Protein AF-Q8MYU5-F1 (afdb_monomer)

Sequence (109 aa):
MDLWMKELVHHGAMQDLQQEYECCGDKGFSDYTSLNMKVPRSCFHTKDGIHALYPYGEGCMAAVKRAYLQIYRYEKWVHCGLVGYEVVGIILGITLCCQLTNKTRRYTY

Foldseek 3Di:
DVQLVVCVVPPPSCLVLCQVLVAFAQAHVVVCVVVVHDGDLSQFDDDPNDTHPDGHGGHSNVSVVVVVVVVVVVVVVVVVVVVVVVVVVVVVVVVVVVVVVVVVVVVVD

Structure (mmCIF, N/CA/C/O backbone):
data_AF-Q8MYU5-F1
#
_entry.id   AF-Q8MYU5-F1
#
loop_
_atom_site.group_PDB
_atom_site.id
_atom_site.type_symbol
_atom_site.label_atom_id
_atom_site.label_alt_id
_atom_site.label_comp_id
_atom_site.label_asym_id
_atom_site.label_entity_id
_atom_site.label_seq_id
_atom_site.pdbx_PDB_ins_code
_atom_site.Cartn_x
_atom_site.Cartn_y
_atom_site.Cartn_z
_atom_site.occupancy
_atom_site.B_iso_or_equiv
_atom_site.auth_seq_id
_atom_site.auth_comp_id
_atom_site.auth_asym_id
_atom_site.auth_atom_id
_atom_site.pdbx_PDB_model_num
ATOM 1 N N . MET A 1 1 ? 9.952 -11.110 -1.335 1.00 63.50 1 MET A N 1
ATOM 2 C CA . MET A 1 1 ? 8.635 -10.969 -1.983 1.00 63.50 1 MET A CA 1
ATOM 3 C C . MET A 1 1 ? 8.352 -12.256 -2.750 1.00 63.50 1 MET A C 1
ATOM 5 O O . MET A 1 1 ? 9.058 -12.529 -3.711 1.00 63.50 1 MET A O 1
ATOM 9 N N . ASP A 1 2 ? 7.398 -13.088 -2.323 1.00 79.00 2 ASP A N 1
ATOM 10 C CA . ASP A 1 2 ? 7.138 -14.401 -2.955 1.00 79.00 2 ASP A CA 1
ATOM 11 C C . ASP A 1 2 ? 6.747 -14.303 -4.435 1.00 79.00 2 ASP A C 1
ATOM 13 O O . ASP A 1 2 ? 7.062 -15.186 -5.231 1.00 79.00 2 ASP A O 1
ATOM 17 N N . LEU A 1 3 ? 6.106 -13.198 -4.828 1.00 84.94 3 LEU A N 1
ATOM 18 C CA . LEU A 1 3 ? 5.727 -12.947 -6.219 1.00 84.94 3 LEU A CA 1
ATOM 19 C C . LEU A 1 3 ? 6.946 -12.727 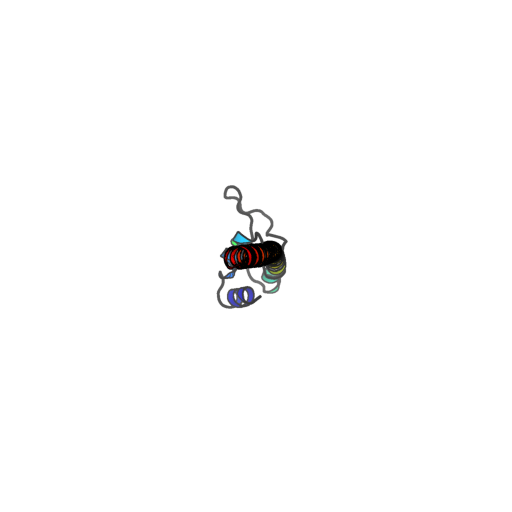-7.132 1.00 84.94 3 LEU A C 1
ATOM 21 O O . LEU A 1 3 ? 6.936 -13.171 -8.274 1.00 84.94 3 LEU A O 1
ATOM 25 N N . TRP A 1 4 ? 8.019 -12.119 -6.613 1.00 83.06 4 TRP A N 1
ATOM 26 C CA . TRP A 1 4 ? 9.283 -11.974 -7.343 1.00 83.06 4 TRP A CA 1
ATOM 27 C C . TRP A 1 4 ? 9.932 -13.336 -7.618 1.00 83.06 4 TRP A C 1
ATOM 29 O O . TRP A 1 4 ? 10.395 -13.600 -8.722 1.00 83.06 4 TRP A O 1
ATOM 39 N N . MET A 1 5 ? 9.897 -14.245 -6.638 1.00 84.69 5 MET A N 1
ATOM 40 C CA . MET A 1 5 ? 10.410 -15.607 -6.824 1.00 84.69 5 MET A CA 1
ATOM 41 C C . MET A 1 5 ? 9.594 -16.390 -7.856 1.00 84.69 5 MET A C 1
ATOM 43 O O . MET A 1 5 ? 10.159 -17.166 -8.623 1.00 84.69 5 MET A O 1
ATOM 47 N N . LYS A 1 6 ? 8.276 -16.163 -7.920 1.00 85.25 6 LYS A N 1
ATOM 48 C CA . LYS A 1 6 ? 7.427 -16.740 -8.970 1.00 85.25 6 LYS A CA 1
ATOM 49 C C . LYS A 1 6 ? 7.758 -16.188 -10.352 1.00 85.25 6 LYS A C 1
ATOM 51 O O . LYS A 1 6 ? 7.780 -16.975 -11.286 1.00 85.25 6 LYS A O 1
ATOM 56 N N . GLU A 1 7 ? 8.065 -14.898 -10.473 1.00 83.75 7 GLU A N 1
ATOM 57 C CA . GLU A 1 7 ? 8.481 -14.284 -11.743 1.00 83.75 7 GLU A CA 1
ATOM 58 C C . GLU A 1 7 ? 9.769 -14.917 -12.303 1.00 83.75 7 GLU A C 1
ATOM 60 O O . GLU A 1 7 ? 9.878 -15.113 -13.510 1.00 83.75 7 GLU A O 1
ATOM 65 N N . LEU A 1 8 ? 10.716 -15.300 -11.433 1.00 83.50 8 LEU A N 1
ATOM 66 C CA . LEU A 1 8 ? 11.962 -15.981 -11.827 1.00 83.50 8 LEU A CA 1
ATOM 67 C C . LEU A 1 8 ? 11.730 -17.386 -12.411 1.00 83.50 8 LEU A C 1
ATOM 69 O O . LEU A 1 8 ? 12.543 -17.864 -13.198 1.00 83.50 8 LEU A O 1
ATOM 73 N N . VAL A 1 9 ? 10.648 -18.057 -12.008 1.00 84.25 9 VAL A N 1
ATOM 74 C CA . VAL A 1 9 ? 10.287 -19.406 -12.482 1.00 84.25 9 VAL A CA 1
ATOM 75 C C . VAL A 1 9 ? 9.314 -19.329 -13.662 1.00 84.25 9 VAL A C 1
ATOM 77 O O . VAL A 1 9 ? 9.450 -20.064 -14.638 1.00 84.25 9 VAL A O 1
ATOM 80 N N . HIS A 1 10 ? 8.344 -18.421 -13.581 1.00 80.88 10 HIS A N 1
ATOM 81 C CA . HIS A 1 10 ? 7.316 -18.164 -14.577 1.00 80.88 10 HIS A CA 1
ATOM 82 C C . HIS A 1 10 ? 7.247 -16.670 -14.885 1.00 80.88 10 HIS A C 1
ATOM 84 O O . HIS A 1 10 ? 6.612 -15.897 -14.164 1.00 80.88 10 HIS A O 1
ATOM 90 N N . HIS A 1 11 ? 7.853 -16.290 -16.009 1.00 78.00 11 HIS A N 1
ATOM 91 C CA . HIS A 1 11 ? 7.759 -14.937 -16.540 1.00 78.00 11 HIS A CA 1
ATOM 92 C C . HIS A 1 11 ? 6.297 -14.526 -16.750 1.00 78.00 11 HIS A C 1
ATOM 94 O O . HIS A 1 11 ? 5.567 -15.179 -17.499 1.00 78.00 11 HIS A O 1
ATOM 100 N N . GLY A 1 12 ? 5.888 -13.428 -16.114 1.00 78.94 12 GLY A N 1
ATOM 101 C CA . GLY A 1 12 ? 4.542 -12.866 -16.208 1.00 78.94 12 GLY A CA 1
ATOM 102 C C . GLY A 1 12 ? 3.765 -12.800 -14.892 1.00 78.94 12 GLY A C 1
ATOM 103 O O . GLY A 1 12 ? 2.791 -12.057 -14.822 1.00 78.94 12 GLY A O 1
ATOM 104 N N . ALA A 1 13 ? 4.199 -13.498 -13.840 1.00 84.00 13 ALA A N 1
ATOM 105 C CA . ALA A 1 13 ? 3.551 -13.475 -12.525 1.00 84.00 13 ALA A CA 1
ATOM 106 C C . ALA A 1 13 ? 3.519 -12.079 -11.864 1.00 84.00 13 ALA A C 1
ATOM 108 O O . ALA A 1 13 ? 2.677 -11.826 -11.003 1.00 84.00 13 ALA A O 1
ATOM 109 N N . MET A 1 14 ? 4.430 -11.178 -12.245 1.00 84.50 14 MET A N 1
ATOM 110 C CA . MET A 1 14 ? 4.497 -9.808 -11.733 1.00 84.50 14 MET A CA 1
ATOM 111 C C . MET A 1 14 ? 3.727 -8.772 -12.563 1.00 84.50 14 MET A C 1
ATOM 113 O O . MET A 1 14 ? 3.635 -7.630 -12.117 1.00 84.50 14 MET A O 1
ATOM 117 N N . GLN A 1 15 ? 3.181 -9.123 -13.733 1.00 87.06 15 GLN A N 1
ATOM 118 C CA . GLN A 1 15 ? 2.586 -8.137 -14.651 1.00 87.06 15 GLN A CA 1
ATOM 119 C C . GLN A 1 15 ? 1.405 -7.390 -14.025 1.00 87.06 15 GLN A C 1
ATOM 121 O O . GLN A 1 15 ? 1.402 -6.159 -14.029 1.00 87.06 15 GLN A O 1
ATOM 126 N N . ASP A 1 16 ? 0.468 -8.125 -13.421 1.00 85.75 16 ASP A N 1
ATOM 127 C CA . ASP A 1 16 ? -0.714 -7.542 -12.776 1.00 85.75 16 ASP A CA 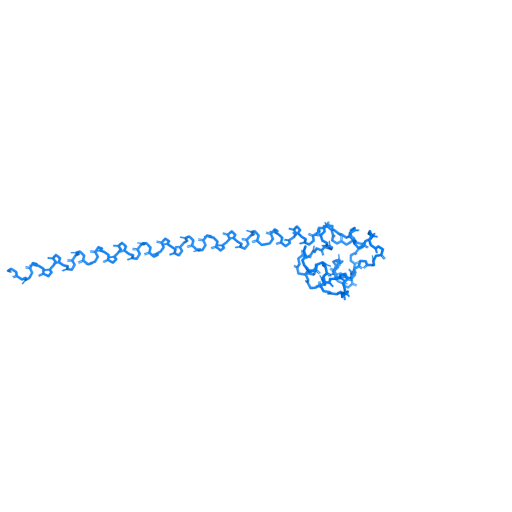1
ATOM 128 C C . ASP A 1 16 ? -0.319 -6.618 -11.618 1.00 85.75 16 ASP A C 1
ATOM 130 O O . ASP A 1 16 ? -0.839 -5.515 -11.487 1.00 85.75 16 ASP A O 1
ATOM 134 N N . LEU A 1 17 ? 0.662 -7.031 -10.805 1.00 87.69 17 LEU A N 1
ATOM 135 C CA . LEU A 1 17 ? 1.139 -6.232 -9.673 1.00 87.69 17 LEU A CA 1
ATOM 136 C C . LEU A 1 17 ? 1.814 -4.936 -10.138 1.00 87.69 17 LEU A C 1
ATOM 138 O O . LEU A 1 17 ? 1.590 -3.877 -9.557 1.00 87.69 17 LEU A O 1
ATOM 142 N N . GLN A 1 18 ? 2.655 -5.026 -11.168 1.00 88.56 18 GLN A N 1
ATOM 143 C CA . GLN A 1 18 ? 3.386 -3.884 -11.717 1.00 88.56 18 GLN A CA 1
ATOM 144 C C . GLN A 1 18 ? 2.451 -2.844 -12.323 1.00 88.56 18 GLN A C 1
ATOM 146 O O . GLN A 1 18 ? 2.696 -1.648 -12.179 1.00 88.56 18 GLN A O 1
ATOM 151 N N . GLN A 1 19 ? 1.368 -3.300 -12.954 1.00 86.56 19 GLN A N 1
ATOM 152 C CA . GLN A 1 19 ? 0.367 -2.424 -13.542 1.00 86.56 19 GLN A CA 1
ATOM 153 C C . GLN A 1 19 ? -0.566 -1.813 -12.487 1.00 86.56 19 GLN A C 1
ATOM 155 O O . GLN A 1 19 ? -0.862 -0.625 -12.570 1.00 86.56 19 GLN A O 1
ATOM 160 N N . GLU A 1 20 ? -0.975 -2.588 -11.480 1.00 87.75 20 GLU A N 1
ATOM 161 C CA . GLU A 1 20 ? -1.840 -2.117 -10.387 1.00 87.75 20 GLU A CA 1
ATOM 162 C C . GLU A 1 20 ? -1.146 -1.065 -9.508 1.00 87.75 20 GLU A C 1
ATOM 164 O O . GLU A 1 20 ? -1.737 -0.047 -9.156 1.00 87.75 20 GLU A O 1
ATOM 169 N N . TYR A 1 21 ? 0.122 -1.300 -9.154 1.00 87.38 21 TYR A N 1
ATOM 170 C CA . TYR A 1 21 ? 0.879 -0.442 -8.236 1.00 87.38 21 TYR A CA 1
ATOM 171 C C . TYR A 1 21 ? 1.852 0.509 -8.938 1.00 87.38 21 TYR A C 1
ATOM 173 O O . TYR A 1 21 ? 2.638 1.166 -8.253 1.00 87.38 21 TYR A O 1
ATOM 181 N N . GLU A 1 22 ? 1.818 0.571 -10.273 1.00 88.00 22 GLU A N 1
ATOM 182 C CA . GLU A 1 22 ? 2.685 1.427 -11.094 1.00 88.00 22 GLU A CA 1
ATOM 183 C C . GLU A 1 22 ? 4.164 1.336 -10.681 1.00 88.00 22 GLU A C 1
ATOM 185 O O . GLU A 1 22 ? 4.854 2.329 -10.434 1.00 88.00 22 GLU A O 1
ATOM 190 N N . CYS A 1 23 ? 4.639 0.102 -10.543 1.00 90.00 23 CYS A N 1
ATOM 191 C CA . CYS A 1 23 ? 5.946 -0.225 -9.988 1.00 90.00 23 CYS A CA 1
ATOM 192 C C . CYS A 1 23 ? 6.710 -1.175 -10.912 1.00 90.00 23 CYS A C 1
ATOM 194 O O . CYS A 1 23 ? 6.139 -1.790 -11.812 1.00 90.00 23 CYS A O 1
ATOM 196 N N . CYS A 1 24 ? 8.019 -1.315 -10.699 1.00 89.75 24 CYS A N 1
ATOM 197 C CA . CYS A 1 24 ? 8.837 -2.238 -11.477 1.00 89.75 24 CYS A CA 1
ATOM 198 C C . CYS A 1 24 ? 9.846 -2.994 -10.615 1.00 89.75 24 CYS A C 1
ATOM 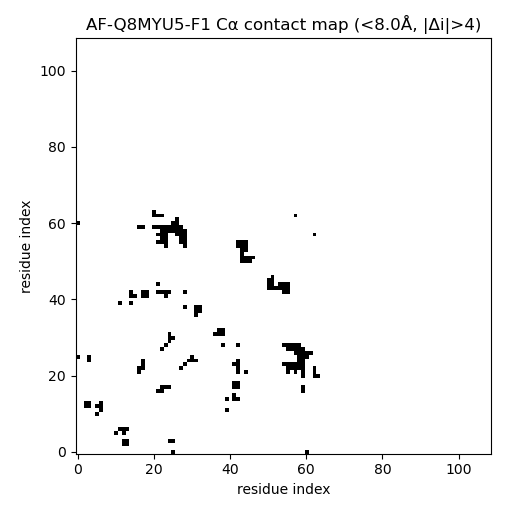200 O O . CYS A 1 24 ? 10.592 -2.391 -9.848 1.00 89.75 24 CYS A O 1
ATOM 202 N N . GLY A 1 25 ? 9.909 -4.315 -10.794 1.00 88.69 25 GLY A N 1
ATOM 203 C CA . GLY A 1 25 ? 10.841 -5.184 -10.069 1.00 88.69 25 GLY A CA 1
ATOM 204 C C . GLY A 1 25 ? 10.564 -5.279 -8.565 1.00 88.69 25 GLY A C 1
ATOM 205 O O . GLY A 1 25 ? 9.550 -4.784 -8.073 1.00 88.69 25 GLY A O 1
ATOM 206 N N . ASP A 1 26 ? 11.463 -5.922 -7.817 1.00 87.25 26 ASP A N 1
ATOM 207 C CA . ASP A 1 26 ? 11.356 -6.014 -6.351 1.00 87.25 26 ASP A CA 1
ATOM 208 C C . ASP A 1 26 ? 11.682 -4.656 -5.708 1.00 87.25 26 ASP A C 1
ATOM 210 O O . ASP A 1 26 ? 10.842 -4.039 -5.045 1.00 87.25 26 ASP A O 1
ATOM 214 N N . LYS A 1 27 ? 12.884 -4.143 -5.980 1.00 88.25 27 LYS A N 1
ATOM 215 C CA . LYS A 1 27 ? 13.384 -2.839 -5.522 1.00 88.25 27 LYS A CA 1
ATOM 216 C C . LYS A 1 27 ? 13.414 -1.798 -6.633 1.00 88.25 27 LYS A C 1
ATOM 218 O O . LYS A 1 27 ? 13.377 -0.607 -6.329 1.00 88.25 27 LYS A O 1
ATOM 223 N N . GLY A 1 28 ? 13.460 -2.234 -7.888 1.00 88.38 28 GLY A N 1
ATOM 224 C CA . GLY A 1 28 ? 13.390 -1.362 -9.053 1.00 88.38 28 GLY A CA 1
ATOM 225 C C . GLY A 1 28 ? 13.602 -2.128 -10.356 1.00 88.38 28 GLY A C 1
ATOM 226 O O . GLY A 1 28 ? 13.900 -3.323 -10.368 1.00 88.38 28 GLY A O 1
ATOM 227 N N . PHE A 1 29 ? 13.538 -1.419 -11.485 1.00 85.56 29 PHE A N 1
ATOM 228 C CA . PHE A 1 29 ? 13.793 -2.018 -12.802 1.00 85.56 29 PHE A CA 1
ATOM 229 C C . PHE A 1 29 ? 15.207 -2.620 -12.939 1.00 85.56 29 PHE A C 1
ATOM 231 O O . PHE A 1 29 ? 15.425 -3.506 -13.765 1.00 85.56 29 PHE A O 1
ATOM 238 N N . SER A 1 30 ? 16.167 -2.170 -12.119 1.00 86.75 30 SER A N 1
ATOM 239 C CA . SER A 1 30 ? 17.536 -2.693 -12.083 1.00 86.75 30 SER A CA 1
ATOM 240 C C . SER A 1 30 ? 17.607 -4.175 -11.726 1.00 86.75 30 SER A C 1
ATOM 242 O O . SER A 1 30 ? 18.564 -4.834 -12.128 1.00 86.75 30 SER A O 1
ATOM 244 N N . ASP A 1 31 ? 16.610 -4.715 -11.017 1.00 86.88 31 ASP A N 1
ATOM 245 C CA . ASP A 1 31 ? 16.572 -6.139 -10.681 1.00 86.88 31 ASP A CA 1
ATOM 246 C C . ASP A 1 31 ? 16.497 -6.999 -11.954 1.00 86.88 31 ASP A C 1
ATOM 248 O O . ASP A 1 31 ? 17.228 -7.979 -12.078 1.00 86.88 31 ASP A O 1
ATOM 252 N N . TYR A 1 32 ? 15.731 -6.566 -12.962 1.00 86.12 32 TYR A N 1
ATOM 253 C CA . TYR A 1 32 ? 15.679 -7.230 -14.268 1.00 86.12 32 TYR A CA 1
ATOM 254 C C . TYR A 1 32 ? 16.993 -7.085 -15.043 1.00 86.12 32 TYR A C 1
ATOM 256 O O . TYR A 1 32 ? 17.524 -8.076 -15.546 1.00 86.12 32 TYR A O 1
ATOM 264 N N . THR A 1 33 ? 17.558 -5.874 -15.094 1.00 85.94 33 THR A N 1
ATOM 265 C CA . THR A 1 33 ? 18.819 -5.613 -15.811 1.00 85.94 33 THR A CA 1
ATOM 266 C C . THR A 1 33 ? 19.995 -6.380 -15.200 1.00 85.94 33 THR A C 1
ATOM 268 O O . THR A 1 33 ? 20.834 -6.896 -15.934 1.00 85.94 33 THR A O 1
ATOM 271 N N . SER A 1 34 ? 20.050 -6.504 -13.870 1.00 88.31 34 SER A N 1
ATOM 272 C CA . SER A 1 34 ? 21.117 -7.232 -13.166 1.00 88.31 34 SER A CA 1
ATOM 273 C C . SER A 1 34 ? 21.098 -8.739 -13.440 1.00 88.31 34 SER A C 1
ATOM 275 O O . SER A 1 34 ? 22.147 -9.377 -13.466 1.00 88.31 34 SER A O 1
ATOM 277 N N . LEU A 1 35 ? 19.913 -9.289 -13.717 1.00 85.88 35 LEU A N 1
ATOM 278 C CA . LEU A 1 35 ? 19.701 -10.688 -14.087 1.00 85.88 35 LEU A CA 1
ATOM 279 C C . LEU A 1 35 ? 19.771 -10.924 -15.604 1.00 85.88 35 LEU A C 1
ATOM 281 O O . LEU A 1 35 ? 19.468 -12.021 -16.071 1.00 85.88 35 LEU A O 1
ATOM 285 N N . ASN A 1 36 ? 20.165 -9.907 -16.379 1.00 85.12 36 ASN A N 1
ATOM 286 C CA . ASN A 1 36 ? 20.200 -9.933 -17.841 1.00 85.12 36 ASN A CA 1
ATOM 287 C C . ASN A 1 36 ? 18.834 -10.287 -18.475 1.00 85.12 36 ASN A C 1
ATOM 289 O O . ASN A 1 36 ? 18.756 -10.859 -19.564 1.00 85.12 36 ASN A O 1
ATOM 293 N N . MET A 1 37 ? 17.747 -9.954 -17.772 1.00 83.56 37 MET A N 1
ATOM 294 C CA . MET A 1 37 ? 16.367 -10.163 -18.200 1.00 83.56 37 MET A CA 1
ATOM 295 C C . MET A 1 37 ? 15.818 -8.890 -18.843 1.00 83.56 37 MET A C 1
ATOM 297 O O . MET A 1 37 ? 16.138 -7.769 -18.442 1.00 83.56 37 MET A O 1
ATOM 301 N N . LYS A 1 38 ? 14.946 -9.049 -19.843 1.00 83.56 38 LYS A N 1
ATOM 302 C CA . LYS A 1 38 ? 14.238 -7.905 -20.428 1.00 83.56 38 LYS A CA 1
ATOM 303 C C . LYS A 1 38 ? 13.178 -7.408 -19.453 1.00 83.56 38 LYS A C 1
ATOM 305 O O . LYS A 1 38 ? 12.362 -8.194 -18.979 1.00 83.56 38 LYS A O 1
ATOM 310 N N . VAL A 1 39 ? 13.170 -6.099 -19.212 1.00 84.31 39 VAL A N 1
ATOM 311 C CA . VAL A 1 39 ? 12.123 -5.439 -18.427 1.00 84.31 39 VAL A CA 1
ATOM 312 C C . VAL A 1 39 ? 10.771 -5.669 -19.123 1.00 84.31 39 VAL A C 1
ATOM 314 O O . VAL A 1 39 ? 10.654 -5.386 -20.322 1.00 84.31 39 VAL A O 1
ATOM 317 N N . PRO A 1 40 ? 9.758 -6.208 -18.423 1.00 84.19 40 PRO A N 1
ATOM 318 C CA . PRO A 1 40 ? 8.462 -6.499 -19.023 1.00 84.19 40 PRO A CA 1
ATOM 319 C C . PRO A 1 40 ? 7.714 -5.211 -19.388 1.00 84.19 40 PRO A C 1
ATOM 321 O O . PRO A 1 40 ? 7.914 -4.156 -18.790 1.00 84.19 40 PRO A O 1
ATOM 324 N N . ARG A 1 41 ? 6.802 -5.300 -20.366 1.00 83.75 41 ARG A N 1
ATOM 325 C CA . ARG A 1 41 ? 5.999 -4.148 -20.828 1.00 83.75 41 ARG A CA 1
ATOM 326 C C . ARG A 1 41 ? 5.110 -3.550 -19.730 1.00 83.75 41 ARG A C 1
ATOM 328 O O . ARG A 1 41 ? 4.819 -2.364 -19.793 1.00 83.75 41 ARG A O 1
ATOM 335 N N . SER A 1 42 ? 4.740 -4.340 -18.721 1.00 83.81 42 SER A N 1
ATOM 336 C CA . SER A 1 42 ? 3.998 -3.911 -17.526 1.00 83.81 42 SER A CA 1
ATOM 337 C C . SER A 1 42 ? 4.741 -2.874 -16.678 1.00 83.81 42 SER A C 1
ATOM 339 O O . SER A 1 42 ? 4.104 -2.097 -15.980 1.00 83.81 42 SER A O 1
ATOM 341 N N . CYS A 1 43 ? 6.074 -2.811 -16.764 1.00 86.06 43 CYS A N 1
ATOM 342 C CA . CYS A 1 43 ? 6.877 -1.800 -16.072 1.00 86.06 43 CYS A CA 1
ATOM 343 C C . CYS A 1 43 ? 6.877 -0.424 -16.757 1.00 86.06 43 CYS A C 1
ATOM 345 O O . CYS A 1 43 ? 7.512 0.502 -16.248 1.00 86.06 43 CYS A O 1
ATOM 347 N N . PHE A 1 44 ? 6.255 -0.286 -17.929 1.00 84.69 44 PHE A N 1
ATOM 348 C CA . PHE A 1 44 ? 6.239 0.959 -18.684 1.00 84.69 44 PHE A CA 1
ATOM 349 C C . PHE A 1 44 ? 4.843 1.562 -18.663 1.00 84.69 44 PHE A C 1
ATOM 351 O O . PHE A 1 44 ? 3.857 0.903 -19.001 1.00 84.69 44 PHE A O 1
ATOM 358 N N . HIS A 1 45 ? 4.769 2.848 -18.330 1.00 76.88 45 HIS A N 1
ATOM 359 C CA . HIS A 1 45 ? 3.512 3.575 -18.393 1.00 76.88 45 HIS A CA 1
ATOM 360 C C . HIS A 1 45 ? 3.013 3.588 -19.842 1.00 76.88 45 HIS A C 1
ATOM 362 O O . HIS A 1 45 ? 3.736 3.988 -20.757 1.00 76.88 45 HIS A O 1
ATOM 368 N N . THR A 1 46 ? 1.784 3.133 -20.058 1.00 67.12 46 THR A N 1
ATOM 369 C CA . THR A 1 46 ? 1.141 3.185 -21.373 1.00 67.12 46 THR A CA 1
ATOM 370 C C . THR A 1 46 ? 0.143 4.329 -21.345 1.00 67.12 46 THR A C 1
ATOM 372 O O . THR A 1 46 ? -0.963 4.179 -20.832 1.00 67.12 46 THR A O 1
ATOM 375 N N . LYS A 1 47 ? 0.541 5.487 -21.879 1.00 58.06 47 LYS A N 1
ATOM 376 C CA . LYS A 1 47 ? -0.389 6.577 -22.188 1.00 58.06 47 LYS A CA 1
ATOM 377 C C . LYS A 1 47 ? -0.502 6.696 -23.700 1.00 58.06 47 LYS A C 1
ATOM 379 O O . LYS A 1 47 ? 0.505 6.776 -24.396 1.00 58.06 47 LYS A O 1
ATOM 384 N N . ASP A 1 48 ? -1.734 6.616 -24.194 1.00 54.16 48 ASP A N 1
ATOM 385 C CA . ASP A 1 48 ? -2.080 6.823 -25.605 1.00 54.16 48 ASP A CA 1
ATOM 386 C C . ASP A 1 48 ? -1.345 5.905 -26.603 1.00 54.16 48 ASP A C 1
ATOM 388 O O . ASP A 1 48 ? -0.987 6.310 -27.705 1.00 54.16 48 ASP A O 1
ATOM 392 N N . GLY A 1 49 ? -1.098 4.643 -26.225 1.00 57.53 49 GLY A N 1
ATOM 393 C CA . GLY A 1 49 ? -0.467 3.648 -27.107 1.00 57.53 49 GLY A CA 1
ATOM 394 C C . GLY A 1 49 ? 1.037 3.846 -27.329 1.00 57.53 49 GLY A C 1
ATOM 395 O O . GLY A 1 49 ? 1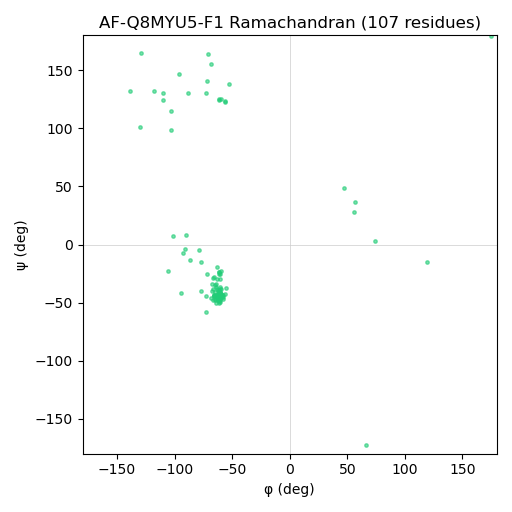.653 3.068 -28.058 1.00 57.53 49 GLY A O 1
ATOM 396 N N . ILE A 1 50 ? 1.641 4.840 -26.673 1.00 57.88 50 ILE A N 1
ATOM 397 C CA . ILE A 1 50 ? 3.084 5.060 -26.659 1.00 57.88 50 ILE A CA 1
ATOM 398 C C . ILE A 1 50 ? 3.601 4.568 -25.308 1.00 57.88 50 ILE A C 1
ATOM 400 O O . ILE A 1 50 ? 3.260 5.106 -24.253 1.00 57.88 50 ILE A O 1
ATOM 404 N N . HIS A 1 51 ? 4.418 3.515 -25.332 1.00 62.66 51 HIS A N 1
ATOM 405 C CA . HIS A 1 51 ? 5.142 3.092 -24.138 1.00 62.66 51 HIS A CA 1
ATOM 406 C C . HIS A 1 51 ? 6.071 4.230 -23.714 1.00 62.66 51 HIS A C 1
ATOM 408 O O . HIS A 1 51 ? 6.879 4.703 -24.518 1.00 62.66 51 HIS A O 1
ATOM 414 N N . ALA A 1 52 ? 5.942 4.688 -22.468 1.00 64.62 52 ALA A N 1
ATOM 415 C CA . ALA A 1 52 ? 6.842 5.684 -21.914 1.00 64.62 52 ALA A CA 1
ATOM 416 C C . ALA A 1 52 ? 8.293 5.223 -22.101 1.00 64.62 52 ALA A C 1
ATOM 418 O O . ALA A 1 52 ? 8.616 4.054 -21.904 1.00 64.62 52 ALA A O 1
ATOM 419 N N . LEU A 1 53 ? 9.175 6.151 -22.474 1.00 64.75 53 LEU A N 1
ATOM 420 C CA . LEU A 1 53 ? 10.586 5.843 -22.723 1.00 64.75 53 LEU A CA 1
ATOM 421 C C . LEU A 1 53 ? 11.307 5.342 -21.456 1.00 64.75 53 LEU A C 1
ATOM 423 O O . LEU A 1 53 ? 12.352 4.703 -21.550 1.00 64.75 53 LEU A O 1
ATOM 427 N N . TYR A 1 54 ? 10.737 5.616 -20.278 1.00 70.94 54 TYR A N 1
ATOM 428 C CA . TYR A 1 54 ? 11.304 5.284 -18.979 1.00 70.94 54 TYR A CA 1
ATOM 429 C C . TYR A 1 54 ? 10.394 4.317 -18.205 1.00 70.94 54 TYR A C 1
ATOM 431 O O . TYR A 1 54 ? 9.188 4.571 -18.113 1.00 70.94 54 TYR A O 1
ATOM 439 N N . PRO A 1 55 ? 10.949 3.226 -17.641 1.00 80.44 55 PRO A N 1
ATOM 440 C CA . PRO A 1 55 ? 10.208 2.329 -16.764 1.00 80.44 55 PRO A CA 1
ATOM 441 C C . PRO A 1 55 ? 9.917 3.002 -15.417 1.00 80.44 55 PRO A C 1
ATOM 443 O O . PRO A 1 55 ? 10.570 3.982 -15.043 1.00 80.44 55 PRO A O 1
ATOM 446 N N . TYR A 1 56 ? 8.975 2.444 -14.655 1.00 82.25 56 TYR A N 1
ATOM 447 C CA . TYR A 1 56 ? 8.729 2.885 -13.285 1.00 82.25 56 TYR A CA 1
ATOM 448 C C . TYR A 1 56 ? 10.017 2.790 -12.452 1.00 82.25 56 TYR A C 1
ATOM 450 O O . TYR A 1 56 ? 10.650 1.736 -12.351 1.00 82.25 56 TYR A O 1
ATOM 458 N N . GLY A 1 57 ? 10.419 3.918 -11.863 1.00 79.81 57 GLY A N 1
ATOM 459 C CA . GLY A 1 57 ? 11.596 3.992 -10.993 1.00 79.81 57 GLY A CA 1
ATOM 460 C C . GLY A 1 57 ? 11.349 3.429 -9.592 1.00 79.81 57 GLY A C 1
ATOM 461 O O . GLY A 1 57 ? 12.298 3.178 -8.855 1.00 79.81 57 GLY A O 1
ATOM 462 N N . GLU A 1 58 ? 10.084 3.231 -9.217 1.00 87.75 58 GLU A N 1
ATOM 463 C CA . GLU A 1 58 ? 9.695 2.720 -7.908 1.00 87.75 58 GLU A CA 1
ATOM 464 C C . GLU A 1 58 ? 9.641 1.182 -7.893 1.00 87.75 58 GLU A C 1
ATOM 466 O O . GLU A 1 58 ? 9.006 0.561 -8.744 1.00 87.75 58 GLU A O 1
ATOM 471 N N . GLY A 1 59 ? 10.281 0.562 -6.897 1.00 90.12 59 GLY A N 1
ATOM 472 C CA . GLY A 1 59 ? 10.202 -0.882 -6.664 1.00 90.12 59 GLY A CA 1
ATOM 473 C C . GLY A 1 59 ? 8.854 -1.332 -6.111 1.00 90.12 59 GLY A C 1
ATOM 474 O O . GLY A 1 59 ? 8.297 -0.690 -5.212 1.00 90.12 59 GLY A O 1
ATOM 475 N N . CYS A 1 60 ? 8.353 -2.480 -6.573 1.00 90.38 60 CYS A N 1
ATOM 476 C CA . CYS A 1 60 ? 7.053 -2.992 -6.137 1.00 90.38 60 CYS A CA 1
ATOM 477 C C . CYS A 1 60 ? 6.998 -3.323 -4.647 1.00 90.38 60 CYS A C 1
ATOM 479 O O . CYS A 1 60 ? 5.949 -3.164 -4.025 1.00 90.38 60 CYS A O 1
ATOM 481 N N . MET A 1 61 ? 8.118 -3.705 -4.026 1.00 89.38 61 MET A N 1
ATOM 482 C CA . MET A 1 61 ? 8.160 -3.925 -2.581 1.00 89.38 61 MET A CA 1
ATOM 483 C C . MET A 1 61 ? 7.821 -2.644 -1.803 1.00 89.38 61 MET A C 1
ATOM 485 O O . MET A 1 61 ? 7.103 -2.694 -0.801 1.00 89.38 61 MET A O 1
ATOM 489 N N . ALA A 1 62 ? 8.319 -1.491 -2.259 1.00 90.38 62 ALA A N 1
ATOM 490 C CA . ALA A 1 62 ? 8.050 -0.208 -1.621 1.00 90.38 62 ALA A CA 1
ATOM 491 C C . ALA A 1 62 ? 6.607 0.255 -1.872 1.00 90.38 62 ALA A C 1
ATOM 493 O O . ALA A 1 62 ? 5.939 0.669 -0.919 1.00 90.38 62 ALA A O 1
ATOM 494 N N . ALA A 1 63 ? 6.125 0.126 -3.111 1.00 89.94 63 ALA A N 1
ATOM 495 C CA . ALA A 1 63 ? 4.772 0.517 -3.506 1.00 89.94 63 ALA A CA 1
ATOM 496 C C . ALA A 1 63 ? 3.703 -0.279 -2.738 1.00 89.94 63 ALA A C 1
ATOM 498 O O . ALA A 1 63 ? 2.845 0.299 -2.065 1.00 89.94 63 ALA A O 1
ATOM 499 N N . VAL A 1 64 ? 3.826 -1.612 -2.723 1.00 90.06 64 VAL A N 1
ATOM 500 C CA . VAL A 1 64 ? 2.895 -2.504 -2.015 1.00 90.06 64 VAL A CA 1
ATOM 501 C C . VAL A 1 64 ? 2.930 -2.252 -0.512 1.00 90.06 64 VAL A C 1
ATOM 503 O O . VAL A 1 64 ? 1.883 -2.159 0.127 1.00 90.06 64 VAL A O 1
ATOM 506 N N . LYS A 1 65 ? 4.120 -2.079 0.078 1.00 90.19 65 LYS A N 1
ATOM 507 C CA . LYS A 1 65 ? 4.237 -1.769 1.509 1.00 90.19 65 LYS A CA 1
ATOM 508 C C . LYS A 1 65 ? 3.544 -0.451 1.857 1.00 90.19 65 LYS A C 1
ATOM 510 O O . LYS A 1 65 ? 2.880 -0.372 2.891 1.00 90.19 65 LYS A O 1
ATOM 515 N N . ARG A 1 66 ? 3.683 0.579 1.015 1.00 89.81 66 ARG A N 1
ATOM 516 C CA . ARG A 1 66 ? 2.989 1.860 1.209 1.00 89.81 66 ARG A CA 1
ATOM 517 C C . ARG A 1 66 ? 1.475 1.689 1.151 1.00 89.81 66 ARG A C 1
ATOM 519 O O . ARG A 1 66 ? 0.799 2.167 2.060 1.00 89.81 66 ARG A O 1
ATOM 526 N N . ALA A 1 67 ? 0.962 0.987 0.143 1.00 88.62 67 ALA A N 1
ATOM 527 C CA . ALA A 1 67 ? -0.469 0.730 0.011 1.00 88.62 67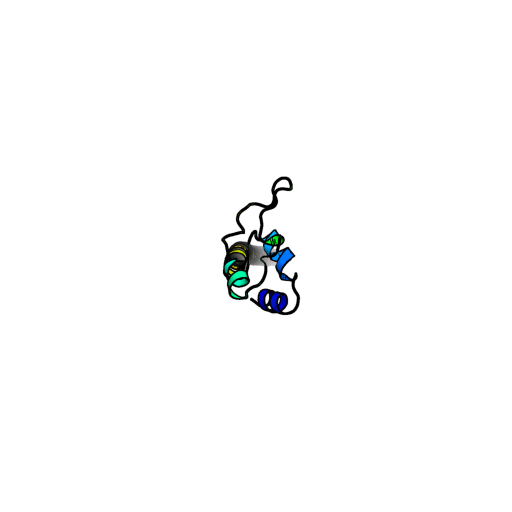 ALA A CA 1
ATOM 528 C C . ALA A 1 67 ? -1.023 -0.065 1.204 1.00 88.62 67 ALA A C 1
ATOM 530 O O . ALA A 1 67 ? -2.013 0.337 1.817 1.00 88.62 67 ALA A O 1
ATOM 531 N N . TYR A 1 68 ? -0.323 -1.125 1.612 1.00 89.75 68 TYR A N 1
ATOM 532 C CA . TYR A 1 68 ? -0.704 -1.947 2.758 1.00 89.75 68 TYR A CA 1
ATOM 533 C C . TYR A 1 68 ? -0.773 -1.136 4.059 1.00 89.75 68 TYR A C 1
ATOM 535 O O . TYR A 1 68 ? -1.731 -1.252 4.818 1.00 89.75 68 TYR A O 1
ATOM 543 N N . LEU A 1 69 ? 0.208 -0.260 4.308 1.00 90.56 69 LEU A N 1
ATOM 544 C CA . LEU A 1 69 ? 0.206 0.601 5.494 1.00 90.56 69 LEU A CA 1
ATOM 545 C C . LEU A 1 69 ? -0.969 1.590 5.509 1.00 90.56 69 LEU A C 1
ATOM 547 O O . LEU A 1 69 ? -1.485 1.894 6.586 1.00 90.56 69 LEU A O 1
ATOM 551 N N . GLN A 1 70 ? -1.403 2.091 4.347 1.00 89.00 70 GLN A N 1
ATOM 552 C CA . GLN A 1 70 ? -2.582 2.961 4.266 1.00 89.00 70 GLN A CA 1
ATOM 553 C C . GLN A 1 70 ? -3.864 2.203 4.623 1.00 89.00 70 GLN A C 1
ATOM 555 O O . GLN A 1 70 ? -4.631 2.683 5.460 1.00 89.00 70 GLN A O 1
ATOM 560 N N . ILE A 1 71 ? -4.055 1.011 4.049 1.00 89.56 71 ILE A N 1
ATOM 561 C CA . ILE A 1 71 ? -5.216 0.150 4.323 1.00 89.56 71 ILE A CA 1
ATOM 562 C C . ILE A 1 71 ? -5.247 -0.227 5.805 1.00 89.56 71 ILE A C 1
ATOM 564 O O . ILE A 1 71 ? -6.244 0.008 6.483 1.00 89.56 71 ILE A O 1
ATOM 568 N N . TYR A 1 72 ? -4.117 -0.692 6.342 1.00 91.88 72 TYR A N 1
ATOM 569 C CA . TYR A 1 72 ? -4.007 -1.089 7.743 1.00 91.88 72 TYR A CA 1
ATOM 570 C C . TYR A 1 72 ? -4.330 0.059 8.708 1.00 91.88 72 TYR A C 1
ATOM 572 O O . TYR A 1 72 ? -4.980 -0.133 9.738 1.00 91.88 72 TYR A O 1
ATOM 580 N N . ARG A 1 73 ? -3.904 1.287 8.380 1.00 92.00 73 ARG A N 1
ATOM 581 C CA . ARG A 1 73 ? -4.246 2.466 9.182 1.00 92.00 73 ARG A CA 1
ATOM 582 C C . ARG A 1 73 ? -5.755 2.698 9.197 1.00 92.00 73 ARG A C 1
ATOM 584 O O . ARG A 1 73 ? -6.292 2.981 10.264 1.00 92.00 73 ARG A O 1
ATOM 591 N N . TYR A 1 74 ? -6.425 2.573 8.054 1.00 91.12 74 TYR A N 1
ATOM 592 C CA . TYR A 1 74 ? -7.876 2.730 7.959 1.00 91.12 74 TYR A CA 1
ATOM 593 C C . TYR A 1 74 ? -8.623 1.642 8.743 1.00 91.12 74 TYR A C 1
ATOM 595 O O . TYR A 1 74 ? -9.471 1.968 9.573 1.00 91.12 74 TYR A O 1
ATOM 603 N N . GLU A 1 75 ? -8.245 0.373 8.568 1.00 92.38 75 GLU A N 1
ATOM 604 C CA . GLU A 1 75 ? -8.832 -0.745 9.318 1.00 92.38 75 GLU A CA 1
ATOM 605 C C . GLU A 1 75 ? -8.696 -0.547 10.829 1.00 92.38 75 GLU A C 1
ATOM 607 O O . GLU A 1 75 ? -9.661 -0.737 11.569 1.00 92.38 75 GLU A O 1
ATOM 612 N N . LYS A 1 76 ? -7.529 -0.082 11.297 1.00 94.44 76 LYS A N 1
ATOM 613 C CA . LYS A 1 76 ? -7.309 0.219 12.716 1.00 94.44 76 LYS A CA 1
ATOM 614 C C . LYS A 1 76 ? -8.290 1.273 13.240 1.00 94.44 76 LYS A C 1
ATOM 616 O O . LYS A 1 76 ? -8.839 1.091 14.325 1.00 94.44 76 LYS A O 1
ATOM 621 N N . TRP A 1 77 ? -8.516 2.358 12.497 1.00 93.56 77 TRP A N 1
ATOM 622 C CA . TRP A 1 77 ? -9.467 3.404 12.894 1.00 93.56 77 TRP A CA 1
ATOM 623 C C . TRP A 1 77 ? -10.902 2.882 12.964 1.00 93.56 77 TRP A C 1
ATOM 625 O O . TRP A 1 77 ? -11.595 3.148 13.947 1.00 93.56 77 TRP A O 1
ATOM 635 N N . VAL A 1 78 ? -11.324 2.105 11.963 1.00 96.19 78 VAL A N 1
ATOM 636 C CA . VAL A 1 78 ? -12.659 1.489 11.930 1.00 96.19 78 VAL A CA 1
ATOM 637 C C . VAL A 1 78 ? -12.851 0.551 13.121 1.00 96.19 78 VAL A C 1
ATOM 639 O O . VAL A 1 78 ? -13.859 0.644 13.821 1.00 96.19 78 VAL A O 1
ATOM 642 N N . HIS A 1 79 ? -11.863 -0.297 13.407 1.00 95.62 79 HIS A N 1
ATOM 643 C CA . HIS A 1 79 ? -11.941 -1.258 14.504 1.00 95.62 79 HIS A CA 1
ATOM 644 C C . HIS A 1 79 ? -11.996 -0.561 15.871 1.00 95.62 79 HIS A C 1
ATOM 646 O O . HIS A 1 79 ? -12.821 -0.910 16.713 1.00 95.62 79 HIS A O 1
ATOM 652 N N . CYS A 1 80 ? -11.177 0.476 16.082 1.00 95.50 80 CYS A N 1
ATOM 653 C CA . CYS A 1 80 ? -11.254 1.294 17.294 1.00 95.50 80 CYS A CA 1
ATOM 654 C C . CYS A 1 80 ? -12.621 1.982 17.444 1.00 95.50 80 CYS A C 1
ATOM 656 O O . CYS A 1 80 ? -13.141 2.056 18.557 1.00 95.50 80 CYS A O 1
ATOM 658 N N . GLY A 1 81 ? -13.216 2.454 16.344 1.00 96.38 81 GLY A N 1
ATOM 659 C CA . GLY A 1 81 ? -14.561 3.030 16.345 1.00 96.38 81 GLY A CA 1
ATOM 660 C C . GLY A 1 81 ? -15.640 2.019 16.744 1.00 96.38 81 GLY A C 1
ATOM 661 O O . GLY A 1 81 ? -16.484 2.333 17.582 1.00 96.38 81 GLY A O 1
ATOM 662 N N . LEU A 1 82 ? -15.578 0.798 16.202 1.00 96.81 82 LEU A N 1
ATOM 663 C CA . LEU A 1 82 ? -16.522 -0.278 16.521 1.00 96.81 82 LEU A CA 1
ATOM 664 C C . LEU A 1 82 ? -16.466 -0.663 18.005 1.00 96.81 82 LEU A C 1
ATOM 666 O O . LEU A 1 82 ? -17.502 -0.709 18.664 1.00 96.81 82 LEU A O 1
ATOM 670 N N . VAL A 1 83 ? -15.260 -0.846 18.550 1.00 97.31 83 VAL A N 1
ATOM 671 C CA . VAL A 1 83 ? -15.069 -1.127 19.984 1.00 97.31 83 VAL A CA 1
ATOM 672 C C . VAL A 1 83 ? -15.639 0.009 20.839 1.00 97.31 83 VAL A C 1
ATOM 674 O O . VAL A 1 83 ? -16.324 -0.237 21.830 1.00 97.31 83 VAL A O 1
ATOM 677 N N . GLY A 1 84 ? -15.409 1.266 20.445 1.00 97.12 84 GLY A N 1
ATOM 678 C CA . GLY A 1 84 ? -15.991 2.421 21.132 1.00 97.12 84 GLY A CA 1
ATOM 679 C C . GLY A 1 84 ? -17.524 2.407 21.130 1.00 97.12 84 GLY A C 1
ATOM 680 O O . GLY A 1 84 ? -18.144 2.670 22.161 1.00 97.12 84 GLY A O 1
ATOM 681 N N . TYR A 1 85 ? -18.138 2.056 20.000 1.00 97.56 85 TYR A N 1
ATOM 682 C CA . TYR A 1 85 ? -19.591 1.944 19.873 1.00 97.56 85 TYR A CA 1
ATOM 683 C C . TYR A 1 85 ? -20.179 0.856 20.786 1.00 97.56 85 TYR A C 1
ATOM 685 O O . TYR A 1 85 ? -21.173 1.102 21.473 1.00 97.56 85 TYR A O 1
ATOM 693 N N . GLU A 1 86 ? -19.541 -0.315 20.864 1.00 97.25 86 GLU A N 1
ATOM 694 C CA . GLU A 1 86 ? -19.965 -1.393 21.767 1.00 97.25 86 GLU A CA 1
ATOM 695 C C . GLU A 1 86 ? -19.917 -0.964 23.240 1.00 97.25 86 GLU A C 1
ATOM 697 O O . GLU A 1 86 ? -20.865 -1.210 23.989 1.00 97.25 86 GLU A O 1
ATOM 702 N N . VAL A 1 87 ? -18.862 -0.250 23.651 1.00 97.81 87 VAL A N 1
ATOM 703 C CA . VAL A 1 87 ? -18.732 0.273 25.022 1.00 97.81 87 VAL A CA 1
ATOM 704 C C . VAL A 1 87 ? -19.872 1.235 25.363 1.00 97.81 87 VAL A C 1
ATOM 706 O O . VAL A 1 87 ? -20.457 1.139 26.445 1.00 97.81 87 VAL A O 1
ATOM 709 N N . VAL A 1 88 ? -20.241 2.129 24.442 1.00 97.44 88 VAL A N 1
ATOM 710 C CA . VAL A 1 88 ? -21.389 3.034 24.631 1.00 97.44 88 VAL A CA 1
ATOM 711 C C . VAL A 1 88 ? -22.691 2.242 24.771 1.00 97.44 88 VAL A C 1
ATOM 713 O O . VAL A 1 88 ? -23.488 2.530 25.667 1.00 97.44 88 VAL A O 1
ATOM 716 N N . GLY A 1 89 ? -22.885 1.210 23.945 1.00 97.38 89 GLY A N 1
ATOM 717 C CA . GLY A 1 89 ? -24.035 0.309 24.037 1.00 97.38 89 GLY A CA 1
ATOM 718 C C . GLY A 1 89 ? -24.147 -0.376 25.403 1.00 97.38 89 GLY A C 1
ATOM 719 O O . GLY A 1 89 ? -25.230 -0.400 25.992 1.00 97.38 89 GLY A O 1
ATOM 720 N N . ILE A 1 90 ? -23.029 -0.859 25.953 1.00 97.44 90 ILE A N 1
ATOM 721 C CA . ILE A 1 90 ? -22.981 -1.484 27.285 1.00 97.44 90 ILE A CA 1
ATOM 722 C C . ILE A 1 90 ? -23.370 -0.478 28.376 1.00 97.44 90 ILE A C 1
ATOM 724 O O . ILE A 1 90 ? -24.184 -0.800 29.243 1.00 97.44 90 ILE A O 1
ATOM 728 N N . ILE A 1 91 ? -22.842 0.749 28.328 1.00 97.44 91 ILE A N 1
ATOM 729 C CA . ILE A 1 91 ? -23.166 1.795 29.313 1.00 97.44 91 ILE A CA 1
ATOM 730 C C . ILE A 1 91 ? -24.666 2.111 29.284 1.00 97.44 91 ILE A C 1
ATOM 732 O O . ILE A 1 91 ? -25.318 2.129 30.332 1.00 97.44 91 ILE A O 1
ATOM 736 N N . LEU A 1 92 ? -25.237 2.304 28.092 1.00 96.56 92 LEU A N 1
ATOM 737 C CA . LEU A 1 92 ? -26.671 2.554 27.933 1.00 96.56 92 LEU A CA 1
ATOM 738 C C . LEU A 1 92 ? -27.509 1.373 28.445 1.00 96.56 92 LEU A C 1
ATOM 740 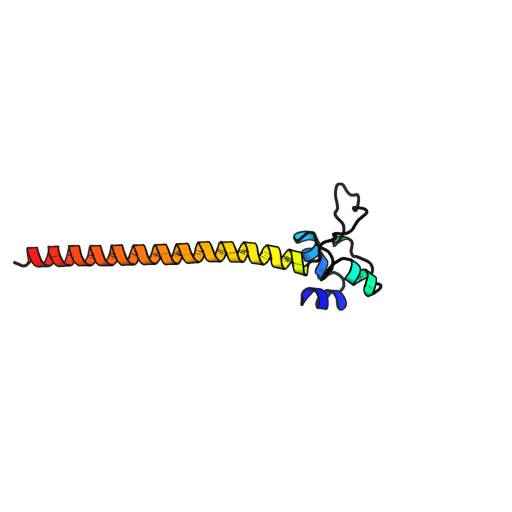O O . LEU A 1 92 ? -28.464 1.588 29.192 1.00 96.56 92 LEU A O 1
ATOM 744 N N . GLY A 1 93 ? -27.108 0.135 28.143 1.00 96.75 93 GLY A N 1
ATOM 745 C CA . GLY A 1 93 ? -27.756 -1.070 28.664 1.00 96.75 93 GLY A CA 1
ATOM 746 C C . GLY A 1 93 ? -27.764 -1.126 30.195 1.00 96.75 93 GLY A C 1
ATOM 747 O O . GLY A 1 93 ? -28.816 -1.337 30.801 1.00 96.75 93 GLY A O 1
ATOM 748 N N . ILE A 1 94 ? -26.624 -0.855 30.838 1.00 96.38 94 ILE A N 1
ATOM 749 C CA . ILE A 1 94 ? -26.512 -0.833 32.305 1.00 96.38 94 ILE A CA 1
ATOM 750 C C . ILE A 1 94 ? -27.417 0.251 32.903 1.00 96.38 94 ILE A C 1
ATOM 752 O O . ILE A 1 94 ? -28.176 -0.025 33.835 1.00 96.38 94 ILE A O 1
ATOM 756 N N . THR A 1 95 ? -27.378 1.477 32.367 1.00 94.81 95 THR A N 1
ATOM 757 C CA . THR A 1 95 ? -28.213 2.577 32.884 1.00 94.81 95 THR A CA 1
ATOM 758 C C . THR A 1 95 ? -29.707 2.274 32.771 1.00 94.81 95 THR A C 1
ATOM 760 O O . THR A 1 9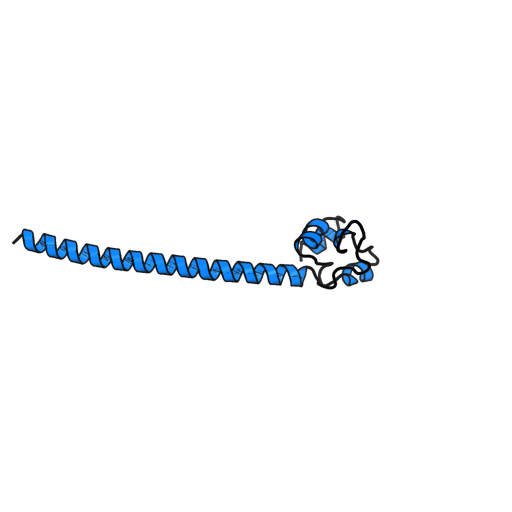5 ? -30.454 2.538 33.718 1.00 94.81 95 THR A O 1
ATOM 763 N N . LEU A 1 96 ? -30.140 1.655 31.668 1.00 94.81 96 LEU A N 1
ATOM 764 C CA . LEU A 1 96 ? -31.525 1.243 31.470 1.00 94.81 96 LEU A CA 1
ATOM 765 C C . LEU A 1 96 ? -31.941 0.163 32.480 1.00 94.81 96 LEU A C 1
ATOM 767 O O . LEU A 1 96 ? -32.982 0.299 33.126 1.00 94.81 96 LEU A O 1
ATOM 771 N N . CYS A 1 97 ? -31.111 -0.866 32.680 1.00 94.50 97 CYS A N 1
ATOM 772 C CA . CYS A 1 97 ? -31.357 -1.923 33.666 1.00 94.50 97 CYS A CA 1
ATOM 773 C C . CYS A 1 97 ? -31.491 -1.367 35.092 1.00 94.50 97 CYS A C 1
ATOM 775 O O . CYS A 1 97 ? -32.414 -1.744 35.824 1.00 94.50 97 CYS A O 1
ATOM 777 N N . CYS A 1 98 ? -30.620 -0.431 35.479 1.00 90.69 98 CYS A N 1
ATOM 778 C CA . CYS A 1 98 ? -30.694 0.238 36.777 1.00 90.69 98 CYS A CA 1
ATOM 779 C C . CYS A 1 98 ? -32.009 1.016 36.948 1.00 90.69 98 CYS A C 1
ATOM 781 O O . CYS A 1 98 ? -32.659 0.905 37.989 1.00 90.69 98 CYS A O 1
ATOM 783 N N . GLN A 1 99 ? -32.434 1.768 35.926 1.00 91.81 99 GLN A N 1
ATOM 784 C CA . GLN A 1 99 ? -33.678 2.544 35.977 1.00 91.81 99 GLN A CA 1
ATOM 785 C C . GLN A 1 99 ? -34.919 1.650 36.071 1.00 91.81 99 GLN A C 1
ATOM 787 O O . GLN A 1 99 ? -35.805 1.913 36.888 1.00 91.81 99 GLN A O 1
ATOM 792 N N . LEU A 1 100 ? -34.973 0.576 35.278 1.00 90.44 100 LEU A N 1
ATOM 793 C CA . LEU A 1 100 ? -36.084 -0.376 35.305 1.00 90.44 100 LEU A CA 1
ATOM 794 C C . LEU A 1 100 ? -36.183 -1.074 36.660 1.00 90.44 100 LEU A C 1
ATOM 796 O O . LEU A 1 100 ? -37.258 -1.101 37.250 1.00 90.44 100 LEU A O 1
ATOM 800 N N . THR A 1 101 ? -35.064 -1.554 37.204 1.00 86.75 101 THR A N 1
ATOM 801 C CA . THR A 1 101 ? -35.052 -2.229 38.511 1.00 86.75 101 THR A CA 1
ATOM 802 C C . THR A 1 101 ? -35.536 -1.301 39.627 1.00 86.75 101 THR A C 1
ATOM 804 O O . THR A 1 101 ? -36.311 -1.713 40.490 1.00 86.75 101 THR A O 1
ATOM 807 N N . ASN A 1 102 ? -35.130 -0.029 39.592 1.00 80.81 102 ASN A N 1
ATOM 808 C CA . ASN A 1 102 ? -35.547 0.969 40.576 1.00 80.81 102 ASN A CA 1
ATOM 809 C C . ASN A 1 102 ? -37.050 1.293 40.466 1.00 80.81 102 ASN A C 1
ATOM 811 O O . ASN A 1 102 ? -37.744 1.396 41.478 1.00 80.81 102 ASN A O 1
ATOM 815 N N . LYS A 1 103 ? -37.577 1.386 39.236 1.00 81.38 103 LYS A N 1
ATOM 816 C CA . LYS A 1 103 ? -39.014 1.558 38.973 1.00 81.38 103 LYS A CA 1
ATOM 817 C C . LYS A 1 103 ? -39.817 0.351 39.455 1.00 81.38 103 LYS A C 1
ATOM 819 O O . LYS A 1 103 ? -40.749 0.548 40.225 1.00 81.38 103 LYS A O 1
ATOM 824 N N . THR A 1 104 ? -39.433 -0.873 39.085 1.00 77.50 104 THR A N 1
ATOM 825 C CA . THR A 1 104 ? -40.120 -2.106 39.507 1.00 77.50 104 THR A CA 1
ATOM 826 C C . THR A 1 104 ? -40.165 -2.228 41.026 1.00 77.50 104 THR A C 1
ATOM 828 O O . THR A 1 104 ? -41.237 -2.446 41.581 1.00 77.50 104 THR A O 1
ATOM 831 N N . ARG A 1 105 ? -39.044 -1.971 41.719 1.00 67.56 105 ARG A N 1
ATOM 832 C CA . ARG A 1 105 ? -39.013 -1.947 43.191 1.00 67.56 105 ARG A CA 1
ATOM 833 C C . ARG A 1 105 ? -40.028 -0.974 43.787 1.00 67.56 105 ARG A C 1
ATOM 835 O O . ARG A 1 105 ? -40.611 -1.284 44.813 1.00 67.56 105 ARG A O 1
ATOM 842 N N . ARG A 1 106 ? -40.239 0.188 43.163 1.00 69.44 106 ARG A N 1
ATOM 843 C CA . ARG A 1 106 ? -41.174 1.214 43.644 1.00 69.44 106 ARG A CA 1
ATOM 844 C C . ARG A 1 106 ? -42.650 0.839 43.490 1.00 69.44 106 ARG A C 1
ATOM 846 O O . ARG A 1 106 ? -43.450 1.378 44.236 1.00 69.44 106 ARG A O 1
ATOM 853 N N . TYR A 1 107 ? -43.000 -0.032 42.544 1.00 60.53 107 TYR A N 1
ATOM 854 C CA . TYR A 1 107 ? -44.382 -0.497 42.345 1.00 60.53 107 TYR A CA 1
ATOM 855 C C . TYR A 1 107 ? -44.746 -1.709 43.215 1.00 60.53 107 TYR A C 1
ATOM 857 O O . TYR A 1 107 ? -45.914 -2.068 43.299 1.00 60.53 107 TYR A O 1
ATOM 865 N N . THR A 1 108 ? -43.755 -2.364 43.827 1.00 57.16 108 THR A N 1
ATOM 866 C CA . THR A 1 108 ? -43.949 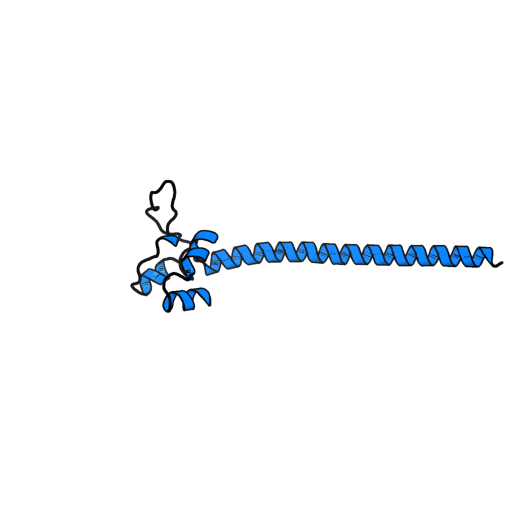-3.520 44.720 1.00 57.16 108 THR A CA 1
ATOM 867 C C . THR A 1 108 ? -44.101 -3.122 46.200 1.00 57.16 108 THR A C 1
ATOM 869 O O . THR A 1 108 ? -44.350 -3.994 47.027 1.00 57.16 108 THR A O 1
ATOM 872 N N . TYR A 1 109 ? -43.975 -1.833 46.537 1.00 48.91 109 TYR A N 1
ATOM 873 C CA . TYR A 1 109 ? -44.281 -1.287 47.868 1.00 48.91 109 TYR A CA 1
ATOM 874 C C . TYR A 1 109 ? -45.661 -0.636 47.910 1.00 48.91 109 TYR A C 1
ATOM 876 O O . TYR A 1 109 ? -46.040 -0.011 46.893 1.00 48.91 109 TYR A O 1
#

Radius of gyration: 27.53 Å; Cα contacts (8 Å, |Δi|>4): 104; chains: 1; bounding box: 66×26×75 Å

Solvent-accessible surface area (backbone atoms only — not comparable to full-atom values): 6046 Å² total; per-residue (Å²): 110,74,54,58,60,44,27,77,78,42,81,64,65,45,38,68,57,18,55,76,56,62,11,12,51,58,73,16,50,60,58,31,57,75,70,76,42,81,75,57,72,43,27,29,55,72,58,94,89,43,67,44,97,55,60,29,77,44,12,33,57,59,44,51,52,52,53,50,54,54,52,52,53,50,54,52,54,54,51,55,50,53,55,51,52,52,53,52,52,50,53,53,52,51,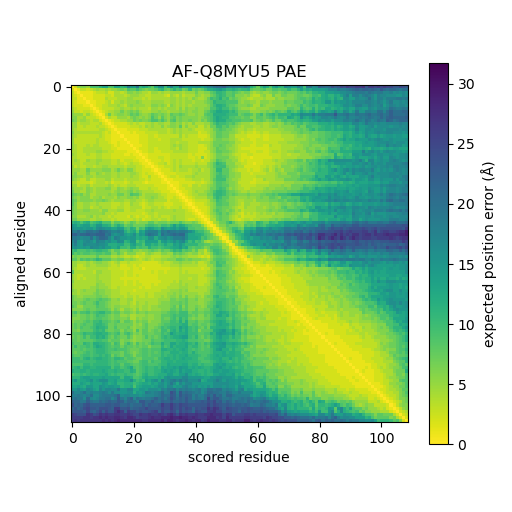54,51,54,53,52,51,53,54,51,56,58,61,71,76,105

Secondary structure (DSSP, 8-state):
-HHHHHHHHSTTTTHHHHHHTT--SSSSTHHHHHTTPPPPGGGEEEETTEEEEEE--S-HHHHHHHHHHHHHHHHHHHHHHHHHHHHHHHHHHHHHHHHHHHHHHHH--

Organism: Drosophila melanogaster (NCBI:txid7227)

pLDDT: mean 84.92, std 10.79, range [48.91, 97.81]

Mean predicted aligned error: 9.1 Å

InterPro domains:
  IPR008952 Tetraspanin, EC2 domain superfamily [G3DSA:1.10.1450.10] (1-68)
  IPR008952 Tetraspanin, EC2 domain superfamily [SSF48652] (13-65)
  IPR018499 Tetraspanin/Peripherin [PF00335] (11-99)